Protein AF-A0A655WWR8-F1 (afdb_monomer_lite)

Sequence (89 aa):
MKTLPEYHWLILKVNYQPDKQRIEIDLEHSGKGFDCQALKDASNQKSYGRGILLATQLCESLEYSNQGRRVTAVYSFARKDTLHYSLPS

pLDDT: mean 76.88, std 18.72, range [42.12, 97.81]

Foldseek 3Di:
DDDDPPQWDKDWDWDDDVVQQKIKIKIFIPDPAAACVVVVVVPPDDPPDPVVVVQCVQFPDWDADPRRRMIMTMHHPDDPPPPDDPDDD

Radius of gyration: 17.19 Å; chains: 1; bounding box: 30×23×66 Å

Organism: Vibrio cholerae (NCBI:txid666)

Secondary structure (DSSP, 8-state):
-PPPPTT--EEEEEEEEGGGTEEEEEEEESS----SHHHHH-SSS----HHHHHHHHHSSEEEEEGGGTEEEEEEE-S-STTS------

Structure (mmCIF, N/CA/C/O backbone):
data_AF-A0A655WWR8-F1
#
_entry.id   AF-A0A655WWR8-F1
#
loop_
_atom_site.group_PDB
_atom_site.id
_atom_site.type_symbol
_atom_site.label_atom_id
_atom_site.label_alt_id
_atom_site.label_comp_id
_atom_site.label_asym_id
_atom_site.label_entity_id
_atom_site.label_seq_id
_atom_site.pdbx_PDB_ins_code
_atom_site.Cartn_x
_atom_site.Cartn_y
_atom_site.Cartn_z
_atom_site.occupancy
_atom_site.B_iso_or_equiv
_atom_site.auth_seq_id
_atom_site.auth_comp_id
_atom_site.auth_asym_id
_atom_site.auth_atom_id
_atom_site.pdbx_PDB_model_num
ATOM 1 N N . MET A 1 1 ? -4.529 12.284 -28.425 1.00 46.31 1 MET A N 1
ATOM 2 C CA . MET A 1 1 ? -4.323 11.434 -27.229 1.00 46.31 1 MET A CA 1
ATOM 3 C C . MET A 1 1 ? -3.381 10.310 -27.620 1.00 46.31 1 MET A C 1
ATOM 5 O O . MET A 1 1 ? -3.610 9.713 -28.661 1.00 46.31 1 MET A O 1
ATOM 9 N N . LYS A 1 2 ? -2.298 10.069 -26.871 1.00 59.44 2 LYS A N 1
ATOM 10 C CA . LYS A 1 2 ? -1.459 8.881 -27.094 1.00 59.44 2 LYS A CA 1
ATOM 11 C C . LYS A 1 2 ? -2.220 7.671 -26.565 1.00 59.44 2 LYS A C 1
ATOM 13 O O . LYS A 1 2 ? -2.551 7.642 -25.383 1.00 59.44 2 LYS A O 1
ATOM 18 N N . THR A 1 3 ? -2.523 6.722 -27.437 1.00 68.31 3 THR A N 1
ATOM 19 C CA . THR A 1 3 ? -3.119 5.442 -27.062 1.00 68.31 3 THR A CA 1
ATOM 20 C C . THR A 1 3 ? -2.087 4.654 -26.268 1.00 68.31 3 THR A C 1
ATOM 22 O O . THR A 1 3 ? -0.938 4.524 -26.697 1.00 68.31 3 THR A O 1
ATOM 25 N N . LEU A 1 4 ? -2.465 4.185 -25.082 1.00 64.62 4 LEU A N 1
ATOM 26 C CA . LEU A 1 4 ? -1.614 3.287 -24.316 1.00 64.62 4 LEU A CA 1
ATOM 27 C C . LEU A 1 4 ? -1.622 1.906 -24.993 1.00 64.62 4 LEU A C 1
ATOM 29 O O . LEU A 1 4 ? -2.682 1.469 -25.439 1.00 64.62 4 LEU A O 1
ATOM 33 N N . PRO A 1 5 ? -0.467 1.232 -25.091 1.00 73.25 5 PRO A N 1
ATOM 34 C CA . PRO A 1 5 ? -0.397 -0.159 -25.526 1.00 73.25 5 PRO A CA 1
ATOM 35 C C . PRO A 1 5 ? -1.347 -1.079 -24.741 1.00 73.25 5 PRO A C 1
ATOM 37 O O . PRO A 1 5 ? -1.488 -0.910 -23.530 1.00 73.25 5 PRO A O 1
ATOM 40 N N . GLU A 1 6 ? -1.928 -2.091 -25.396 1.00 76.62 6 GLU A N 1
ATOM 41 C CA . GLU A 1 6 ? -2.920 -3.014 -24.801 1.00 76.62 6 GLU A CA 1
ATOM 42 C C . GLU A 1 6 ? -2.421 -3.804 -23.577 1.00 76.62 6 GLU A C 1
ATOM 44 O O . GLU A 1 6 ? -3.223 -4.307 -22.798 1.00 76.62 6 GLU A O 1
ATOM 49 N N . TYR A 1 7 ? -1.106 -3.898 -23.360 1.00 83.81 7 TYR A N 1
ATOM 50 C CA . TYR A 1 7 ? -0.527 -4.578 -22.194 1.00 83.81 7 TYR A CA 1
ATOM 51 C C . TYR A 1 7 ? -0.444 -3.692 -20.937 1.00 83.81 7 TYR A C 1
ATOM 53 O O . TYR A 1 7 ? -0.057 -4.163 -19.858 1.00 83.81 7 TYR A O 1
ATOM 61 N N . HIS A 1 8 ? -0.768 -2.399 -21.051 1.00 90.44 8 HIS A N 1
ATOM 62 C CA . HIS A 1 8 ? -0.826 -1.518 -19.895 1.00 90.44 8 HIS A CA 1
ATOM 63 C C . HIS A 1 8 ? -2.149 -1.665 -19.153 1.00 90.44 8 HIS A C 1
ATOM 65 O O . HIS A 1 8 ? -3.221 -1.468 -19.714 1.00 90.44 8 HIS A O 1
ATOM 71 N N . TRP A 1 9 ? -2.057 -1.970 -17.863 1.00 92.94 9 TRP A N 1
ATOM 72 C CA . TRP A 1 9 ? -3.206 -2.173 -16.995 1.00 92.94 9 TRP A CA 1
ATOM 73 C C . TRP A 1 9 ? -3.045 -1.430 -15.676 1.00 92.94 9 TRP A C 1
ATOM 75 O O . TRP A 1 9 ? -1.935 -1.088 -15.255 1.00 92.94 9 TRP A O 1
ATOM 85 N N . LEU A 1 10 ? -4.188 -1.215 -15.031 1.00 94.06 10 LEU A N 1
ATOM 86 C CA . LEU A 1 10 ? -4.320 -0.697 -13.680 1.00 94.06 10 LEU A CA 1
ATOM 87 C C . LEU A 1 10 ? -5.398 -1.514 -12.966 1.00 94.06 10 LEU A C 1
ATOM 89 O O . LEU A 1 10 ? -6.490 -1.706 -13.498 1.00 94.06 10 LEU A O 1
ATOM 93 N N . ILE A 1 11 ? -5.079 -2.010 -11.777 1.00 95.62 11 ILE A N 1
ATOM 94 C CA . ILE A 1 11 ? -5.981 -2.776 -10.922 1.00 95.62 11 ILE A CA 1
ATOM 95 C C . ILE A 1 11 ? -6.178 -1.984 -9.637 1.00 95.62 11 ILE A C 1
ATOM 97 O O . ILE A 1 11 ? -5.214 -1.697 -8.934 1.00 95.62 11 ILE A O 1
ATOM 101 N N . LEU A 1 12 ? -7.434 -1.663 -9.330 1.00 96.69 12 LEU A N 1
ATOM 102 C CA . LEU A 1 12 ? -7.849 -1.064 -8.067 1.00 96.69 12 LEU A CA 1
ATOM 103 C C . LEU A 1 12 ? -8.673 -2.088 -7.290 1.00 96.69 12 LEU A C 1
ATOM 105 O O . LEU A 1 12 ? -9.712 -2.544 -7.769 1.00 96.69 12 LEU A O 1
ATOM 109 N N . LYS A 1 13 ? -8.229 -2.426 -6.085 1.00 97.81 13 LYS A N 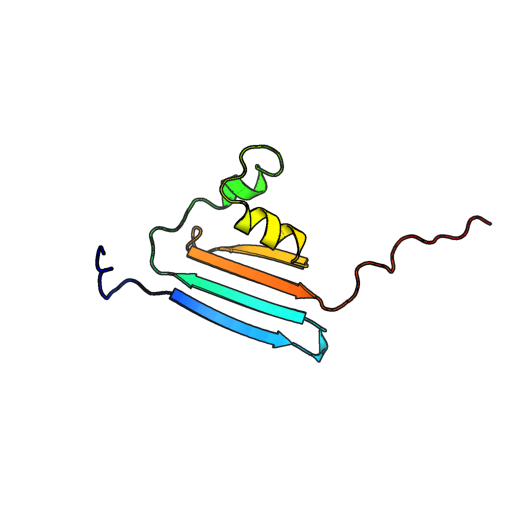1
ATOM 110 C CA . LYS A 1 13 ? -8.979 -3.248 -5.137 1.00 97.81 13 LYS A CA 1
ATOM 111 C C . LYS A 1 13 ? -9.333 -2.392 -3.934 1.00 97.81 13 LYS A C 1
ATOM 113 O O . LYS A 1 13 ? -8.483 -1.696 -3.385 1.00 97.81 13 LYS A O 1
ATOM 118 N N . VAL A 1 14 ? -10.592 -2.462 -3.527 1.00 96.88 14 VAL A N 1
ATOM 119 C CA . VAL A 1 14 ? -11.098 -1.784 -2.334 1.00 96.88 14 VAL A CA 1
ATOM 120 C C . VAL A 1 14 ? -11.656 -2.855 -1.415 1.00 96.88 14 VAL A C 1
ATOM 122 O O . VAL A 1 14 ? -12.560 -3.594 -1.799 1.00 96.88 14 VAL A O 1
ATOM 125 N N . ASN A 1 15 ? -11.097 -2.951 -0.216 1.00 97.12 15 ASN A N 1
ATOM 126 C CA . ASN A 1 15 ? -11.483 -3.930 0.784 1.00 97.12 15 ASN A CA 1
ATOM 127 C C . ASN A 1 15 ? -11.979 -3.211 2.042 1.00 97.12 15 ASN A C 1
ATOM 129 O O . ASN A 1 15 ? -11.192 -2.675 2.826 1.00 97.12 15 ASN A O 1
ATOM 133 N N . TYR A 1 16 ? -13.298 -3.192 2.220 1.00 95.88 16 TYR A N 1
ATOM 134 C CA . TYR A 1 16 ? -13.942 -2.656 3.413 1.00 95.88 16 TYR A CA 1
ATOM 135 C C . TYR A 1 16 ? -13.928 -3.700 4.533 1.00 95.88 16 TYR A C 1
ATOM 137 O O . TYR A 1 16 ? -14.413 -4.814 4.359 1.00 95.88 16 TYR A O 1
ATOM 145 N N . GLN A 1 17 ? -13.366 -3.333 5.683 1.00 95.00 17 GLN A N 1
ATOM 146 C CA . GLN A 1 17 ? -13.189 -4.209 6.841 1.00 95.00 17 GLN A CA 1
ATOM 147 C C . GLN A 1 17 ? -13.940 -3.596 8.040 1.00 95.00 17 GLN A C 1
ATOM 149 O O . GLN A 1 17 ? -13.317 -2.899 8.849 1.00 95.00 17 GLN A O 1
ATOM 154 N N . PRO A 1 18 ? -15.269 -3.812 8.159 1.00 92.94 18 PRO A N 1
ATOM 155 C CA . PRO A 1 18 ? -16.102 -3.168 9.181 1.00 92.94 18 PRO A CA 1
ATOM 156 C C . PRO A 1 18 ? -15.672 -3.527 10.605 1.00 92.94 18 PRO A C 1
ATOM 158 O O . PRO A 1 18 ? -15.579 -2.638 11.447 1.00 92.94 18 PRO A O 1
ATOM 161 N N . ASP A 1 19 ? -15.310 -4.790 10.846 1.00 94.06 19 ASP A N 1
ATOM 162 C CA . ASP A 1 19 ? -14.859 -5.278 12.160 1.00 94.06 19 ASP A CA 1
ATOM 163 C C . ASP A 1 19 ? -13.593 -4.569 12.654 1.00 94.06 19 ASP A C 1
ATOM 165 O O . ASP A 1 19 ? -13.346 -4.460 13.851 1.00 94.06 19 ASP A O 1
ATOM 169 N N . LYS A 1 20 ? -12.784 -4.068 11.716 1.00 92.25 20 LYS A N 1
ATOM 170 C CA . LYS A 1 20 ? -11.558 -3.311 11.990 1.00 92.25 20 LYS A CA 1
ATOM 171 C C . LYS A 1 20 ? -11.740 -1.808 11.796 1.00 92.25 20 LYS A C 1
ATOM 173 O O . LYS A 1 20 ? -10.752 -1.083 11.821 1.00 92.25 20 LYS A O 1
ATOM 178 N N . GLN A 1 21 ? -12.971 -1.358 11.544 1.00 93.69 21 GLN A N 1
ATOM 179 C CA . GLN A 1 21 ? -13.318 0.027 11.242 1.00 93.69 21 GLN A CA 1
ATOM 180 C C . GLN A 1 21 ? -12.367 0.673 10.223 1.00 93.69 21 GLN A C 1
ATOM 182 O O . GLN A 1 21 ? -11.879 1.780 10.443 1.00 93.69 21 GLN A O 1
ATOM 187 N N . ARG A 1 22 ? -12.090 -0.008 9.103 1.00 94.88 22 ARG A N 1
ATOM 188 C CA . ARG A 1 22 ? -11.150 0.508 8.098 1.00 94.88 22 ARG A CA 1
ATOM 189 C C . ARG A 1 22 ? -11.513 0.163 6.659 1.00 94.88 22 ARG A C 1
ATOM 191 O O . ARG A 1 22 ? -12.240 -0.797 6.398 1.00 94.88 22 ARG A O 1
ATOM 198 N N . ILE A 1 23 ? -10.942 0.917 5.726 1.00 95.56 23 ILE A N 1
ATOM 199 C CA . ILE A 1 23 ? -10.869 0.586 4.298 1.00 95.56 23 ILE A CA 1
ATOM 200 C C . ILE A 1 23 ? -9.408 0.406 3.920 1.00 95.56 23 ILE A C 1
ATOM 202 O O . ILE A 1 23 ? -8.562 1.230 4.255 1.00 95.56 23 ILE A O 1
ATOM 206 N N . GLU A 1 24 ? -9.131 -0.653 3.177 1.00 96.06 24 GLU A N 1
ATOM 207 C CA . GLU A 1 24 ? -7.844 -0.887 2.540 1.00 96.06 24 GLU A CA 1
ATOM 208 C C . GLU A 1 24 ? -8.003 -0.719 1.028 1.00 96.06 24 GLU A C 1
ATOM 210 O O . GLU A 1 24 ? -8.869 -1.341 0.408 1.00 96.06 24 GLU A O 1
ATOM 215 N N . ILE A 1 25 ? -7.196 0.160 0.445 1.00 96.25 25 ILE A N 1
ATOM 216 C CA . ILE A 1 25 ? -7.164 0.445 -0.987 1.00 96.25 25 ILE A CA 1
ATOM 217 C C . ILE A 1 25 ? -5.827 -0.040 -1.525 1.00 96.25 25 ILE A C 1
ATOM 219 O O . ILE A 1 25 ? -4.778 0.424 -1.091 1.00 96.25 25 ILE A O 1
ATOM 223 N N . ASP A 1 26 ? -5.869 -0.949 -2.487 1.00 96.50 26 ASP A N 1
ATOM 224 C CA . ASP A 1 26 ? -4.697 -1.528 -3.128 1.00 96.50 26 ASP A CA 1
ATOM 225 C C . ASP A 1 26 ? -4.734 -1.198 -4.620 1.00 96.50 26 ASP A C 1
ATOM 227 O O . ASP A 1 26 ? -5.662 -1.582 -5.336 1.00 96.50 26 ASP A O 1
ATOM 231 N N . LEU A 1 27 ? -3.745 -0.437 -5.077 1.00 95.44 27 LEU A N 1
ATOM 232 C CA . LEU A 1 27 ? -3.624 0.015 -6.455 1.00 95.44 27 LEU A CA 1
ATOM 233 C C . LEU A 1 27 ? -2.338 -0.543 -7.054 1.00 95.44 27 LEU A C 1
ATOM 235 O O . LEU A 1 27 ? -1.256 -0.290 -6.530 1.00 95.44 27 LEU A O 1
ATOM 239 N N . GLU A 1 28 ? -2.449 -1.254 -8.171 1.00 96.19 28 GLU A N 1
ATOM 240 C CA . GLU A 1 28 ? -1.313 -1.827 -8.892 1.00 96.19 28 GLU A CA 1
ATOM 241 C C . GLU A 1 28 ? -1.388 -1.509 -10.392 1.00 96.19 28 GLU A C 1
ATOM 243 O O . GLU A 1 28 ? -2.479 -1.395 -10.951 1.00 96.19 28 GLU A O 1
ATOM 248 N N . HIS A 1 29 ? -0.246 -1.362 -11.067 1.00 94.31 29 HIS A N 1
ATOM 249 C CA . HIS A 1 29 ? -0.195 -1.091 -12.506 1.00 94.31 29 HIS A CA 1
ATOM 250 C C . HIS A 1 29 ? 1.006 -1.745 -13.210 1.00 94.31 29 HIS A C 1
ATOM 252 O O . HIS A 1 29 ? 2.071 -1.909 -12.620 1.00 94.31 29 HIS A O 1
ATOM 258 N N . SER A 1 30 ? 0.924 -1.998 -14.521 1.00 94.06 30 SER A N 1
ATOM 259 C CA . SER A 1 30 ? 2.057 -2.539 -15.311 1.00 94.06 30 SER A CA 1
ATOM 260 C C . SER A 1 30 ? 3.000 -1.496 -15.916 1.00 94.06 30 SER A C 1
ATOM 262 O O . SER A 1 30 ? 3.876 -1.824 -16.714 1.00 94.06 30 SER A O 1
ATOM 264 N N . GLY A 1 31 ? 2.823 -0.218 -15.573 1.00 89.94 31 GLY A N 1
ATOM 265 C CA . GLY A 1 31 ? 3.751 0.846 -15.958 1.00 89.94 31 GLY A CA 1
ATOM 266 C C . GLY A 1 31 ? 5.166 0.671 -15.384 1.00 89.94 31 GLY A C 1
ATOM 267 O O . GLY A 1 31 ? 5.459 -0.263 -14.643 1.00 89.94 31 GLY A O 1
ATOM 268 N N . LYS A 1 32 ? 6.050 1.627 -15.690 1.00 89.31 32 LYS A N 1
ATOM 269 C CA . LYS A 1 32 ? 7.476 1.590 -15.312 1.00 89.31 32 LYS A CA 1
ATOM 270 C C . LYS A 1 32 ? 7.725 1.471 -13.798 1.00 89.31 32 LYS A C 1
ATOM 272 O O . LYS A 1 32 ? 8.749 0.922 -13.406 1.00 89.31 32 LYS A O 1
ATOM 277 N N . GLY A 1 33 ? 6.796 1.950 -12.970 1.00 87.50 33 GLY A N 1
ATOM 278 C CA . GLY A 1 33 ? 7.018 2.097 -11.531 1.00 87.50 33 GLY A CA 1
ATOM 279 C C . GLY A 1 33 ? 8.013 3.216 -11.226 1.00 87.50 33 GLY A C 1
ATOM 280 O O . GLY A 1 33 ? 8.388 3.989 -12.115 1.00 87.50 33 GLY A O 1
ATOM 281 N N . PHE A 1 34 ? 8.426 3.311 -9.968 1.00 83.25 34 PHE A N 1
ATOM 282 C CA . PHE A 1 34 ? 9.397 4.294 -9.497 1.00 83.25 34 PHE A CA 1
ATOM 283 C C . PHE A 1 34 ? 10.145 3.774 -8.259 1.00 83.25 34 PHE A C 1
ATOM 285 O O . PHE A 1 34 ? 9.727 2.804 -7.628 1.00 83.25 34 PHE A O 1
ATOM 292 N N . ASP A 1 35 ? 11.272 4.400 -7.920 1.00 79.94 35 ASP A N 1
ATOM 293 C CA . ASP A 1 35 ? 12.045 4.013 -6.740 1.00 79.94 35 ASP A CA 1
ATOM 294 C C . ASP A 1 35 ? 11.391 4.538 -5.453 1.00 79.94 35 ASP A C 1
ATOM 296 O O . ASP A 1 35 ? 11.416 5.732 -5.152 1.00 79.94 35 ASP A O 1
ATOM 300 N N . CYS A 1 36 ? 10.791 3.623 -4.698 1.00 69.06 36 CYS A N 1
ATOM 301 C CA . CYS A 1 36 ? 10.103 3.923 -3.447 1.00 69.06 36 CYS A CA 1
ATOM 302 C C . CYS A 1 36 ? 11.032 4.000 -2.241 1.00 69.06 36 CYS A C 1
ATOM 304 O O . CYS A 1 36 ? 10.601 4.492 -1.199 1.00 69.06 36 CYS A O 1
ATOM 306 N N . GLN A 1 37 ? 12.271 3.499 -2.330 1.00 66.56 37 GLN A N 1
ATOM 307 C CA . GLN A 1 37 ? 13.196 3.592 -1.198 1.00 66.56 37 GLN A CA 1
ATOM 308 C C . GLN A 1 37 ? 13.569 5.051 -0.936 1.00 66.56 37 GLN A C 1
ATOM 310 O O . GLN A 1 37 ? 13.558 5.483 0.214 1.00 66.56 37 GLN A O 1
ATOM 315 N N . ALA A 1 38 ? 13.703 5.844 -2.001 1.00 59.59 38 ALA A N 1
ATOM 316 C CA . ALA A 1 38 ? 13.902 7.287 -1.919 1.00 59.59 38 ALA A CA 1
ATOM 317 C C . ALA A 1 38 ? 12.772 8.045 -1.183 1.00 59.59 38 ALA A C 1
ATOM 319 O O . ALA A 1 38 ? 13.005 9.147 -0.693 1.00 59.59 38 ALA A O 1
ATOM 320 N N . LEU A 1 39 ? 11.556 7.483 -1.065 1.00 60.62 39 LEU A N 1
ATOM 321 C CA . LEU A 1 39 ? 10.448 8.118 -0.333 1.00 60.62 39 LEU A CA 1
ATOM 322 C C . LEU A 1 39 ? 10.559 7.973 1.190 1.00 60.62 39 LEU A C 1
ATOM 324 O O . LEU A 1 39 ? 10.032 8.824 1.904 1.00 60.62 39 LEU A O 1
ATOM 328 N N . LYS A 1 40 ? 11.224 6.924 1.696 1.00 56.16 40 LYS A N 1
ATOM 329 C CA . LYS A 1 40 ? 11.416 6.734 3.146 1.00 56.16 40 LYS A CA 1
ATOM 330 C C . LYS A 1 40 ? 12.374 7.777 3.726 1.00 56.16 40 LYS A C 1
ATOM 332 O O . LYS A 1 40 ? 12.156 8.250 4.837 1.00 56.16 40 LYS A O 1
ATOM 337 N N . ASP A 1 41 ? 13.359 8.184 2.931 1.00 50.41 41 ASP A N 1
ATOM 338 C CA . ASP A 1 41 ? 14.366 9.179 3.312 1.00 50.41 41 ASP A CA 1
ATOM 339 C C . ASP A 1 41 ? 13.906 10.622 3.029 1.00 50.41 41 ASP A C 1
ATOM 341 O O . ASP A 1 41 ? 14.389 11.579 3.635 1.00 50.41 41 ASP A O 1
ATOM 345 N N . ALA A 1 42 ? 12.925 10.800 2.138 1.00 47.69 42 ALA A N 1
ATOM 346 C CA . ALA A 1 42 ? 12.397 12.098 1.720 1.00 47.69 42 ALA A CA 1
ATOM 347 C C . ALA A 1 42 ? 11.268 12.640 2.617 1.00 47.69 42 ALA A C 1
ATOM 349 O O . ALA A 1 42 ? 10.439 13.424 2.150 1.00 47.69 42 ALA A O 1
ATOM 350 N N . SER A 1 43 ? 11.264 12.320 3.917 1.00 46.72 43 SER A N 1
ATOM 351 C CA . SER A 1 43 ? 10.386 12.997 4.888 1.00 46.72 43 SER A CA 1
ATOM 352 C C . SER A 1 43 ? 10.613 14.516 4.944 1.00 46.72 43 SER A C 1
ATOM 354 O O . SER A 1 43 ? 9.799 15.224 5.531 1.00 46.72 43 SER A O 1
ATOM 356 N N . ASN A 1 44 ? 11.669 15.035 4.296 1.00 46.50 44 ASN A N 1
ATOM 357 C CA . ASN A 1 44 ? 12.003 16.453 4.338 1.00 46.50 44 ASN A CA 1
ATOM 358 C C . ASN A 1 44 ? 12.292 17.168 3.012 1.00 46.50 44 ASN A C 1
ATOM 360 O O . ASN A 1 44 ? 12.337 18.396 3.031 1.00 46.50 44 ASN A O 1
ATOM 364 N N . GLN A 1 45 ? 12.495 16.511 1.863 1.00 45.06 45 GLN A N 1
ATOM 365 C CA . GLN A 1 45 ? 12.871 17.261 0.652 1.00 45.06 45 GLN A CA 1
ATOM 366 C C . GLN A 1 45 ? 12.295 16.684 -0.644 1.00 45.06 45 GLN A C 1
ATOM 368 O O . GLN A 1 45 ? 12.606 15.572 -1.050 1.00 45.06 45 GLN A O 1
ATOM 373 N N . LYS A 1 46 ? 11.539 17.555 -1.328 1.00 42.12 46 LYS A N 1
ATOM 374 C CA . LYS A 1 46 ? 10.921 17.430 -2.661 1.00 42.12 46 LYS A CA 1
ATOM 375 C C . LYS A 1 46 ? 9.588 16.682 -2.695 1.00 42.12 46 LYS A C 1
ATOM 377 O O . LYS A 1 46 ? 9.481 15.514 -3.042 1.00 42.12 46 LYS A O 1
ATOM 382 N N . SER A 1 47 ? 8.546 17.470 -2.428 1.00 44.38 47 SER A N 1
ATOM 383 C CA . SER A 1 47 ? 7.162 17.243 -2.850 1.00 44.38 47 SER A CA 1
ATOM 384 C C . SER A 1 47 ? 7.094 16.990 -4.363 1.00 44.38 47 SER A C 1
ATOM 386 O O . SER A 1 47 ? 6.955 17.912 -5.167 1.00 44.38 47 SER A O 1
ATOM 388 N N . TYR A 1 48 ? 7.199 15.727 -4.766 1.00 44.44 48 TYR A N 1
ATOM 389 C CA . TYR A 1 48 ? 6.693 15.279 -6.054 1.00 44.44 48 TYR A CA 1
ATOM 390 C C . TYR A 1 48 ? 5.207 14.956 -5.868 1.00 44.44 48 TYR A C 1
ATOM 392 O O . TYR A 1 48 ? 4.835 13.861 -5.465 1.00 44.44 48 TYR A O 1
ATOM 400 N N . GLY A 1 49 ? 4.350 15.944 -6.137 1.00 53.66 49 GLY A N 1
ATOM 401 C CA . GLY A 1 49 ? 2.900 15.764 -6.199 1.00 53.66 49 GLY A CA 1
ATOM 402 C C . GLY A 1 49 ? 2.181 15.921 -4.857 1.00 53.66 49 GLY A C 1
ATOM 403 O O . GLY A 1 49 ? 2.362 15.154 -3.917 1.00 53.66 49 GLY A O 1
ATOM 404 N N . ARG A 1 50 ? 1.259 16.890 -4.797 1.00 64.56 50 ARG A N 1
ATOM 405 C CA . ARG A 1 50 ? 0.369 17.108 -3.640 1.00 64.56 50 ARG A CA 1
ATOM 406 C C . ARG A 1 50 ? -0.457 15.861 -3.291 1.00 64.56 50 ARG A C 1
ATOM 408 O O . ARG A 1 50 ? -0.812 15.682 -2.137 1.00 64.56 50 ARG A O 1
ATOM 415 N N . GLY A 1 51 ? -0.733 14.998 -4.272 1.00 68.81 51 GLY A N 1
ATOM 416 C CA . GLY A 1 51 ? -1.554 13.798 -4.095 1.00 68.81 51 GLY A CA 1
ATOM 417 C C . GLY A 1 51 ? -0.961 12.769 -3.131 1.00 68.81 51 GLY A C 1
ATOM 418 O O . GLY A 1 51 ? -1.691 12.259 -2.290 1.00 68.81 51 GLY A O 1
ATOM 419 N N . ILE A 1 52 ? 0.349 12.503 -3.199 1.00 74.06 52 ILE A N 1
ATOM 420 C CA . ILE A 1 52 ? 0.990 11.520 -2.308 1.00 74.06 52 ILE A CA 1
ATOM 421 C C . ILE A 1 52 ? 1.040 12.060 -0.879 1.00 74.06 52 ILE A C 1
ATOM 423 O O . ILE A 1 52 ? 0.667 11.352 0.045 1.00 74.06 52 ILE A O 1
ATOM 427 N N . LEU A 1 53 ? 1.417 13.332 -0.701 1.00 70.62 53 LEU A N 1
ATOM 428 C CA . LEU A 1 53 ? 1.421 13.979 0.614 1.00 70.62 53 LEU A CA 1
ATOM 429 C C . LEU A 1 53 ? 0.032 13.943 1.269 1.00 70.62 53 LEU A C 1
ATOM 431 O O . LEU A 1 53 ? -0.085 13.600 2.442 1.00 70.62 53 LEU A O 1
ATOM 435 N N . LEU A 1 54 ? -1.015 14.267 0.503 1.00 74.06 54 LEU A N 1
ATOM 436 C CA . LEU A 1 54 ? -2.398 14.200 0.975 1.00 74.06 54 LEU A CA 1
ATOM 437 C C . LEU A 1 54 ? -2.794 12.774 1.359 1.00 74.06 54 LEU A C 1
ATOM 439 O O . LEU A 1 54 ? -3.381 12.580 2.420 1.00 74.06 54 LEU A O 1
ATOM 443 N N . ALA A 1 55 ? -2.453 11.783 0.528 1.00 76.25 55 ALA A N 1
ATOM 444 C CA . ALA A 1 55 ? -2.713 10.384 0.840 1.00 76.25 55 ALA A CA 1
ATOM 445 C C . ALA A 1 55 ? -2.051 10.000 2.169 1.00 76.25 55 ALA A C 1
ATOM 447 O O . ALA A 1 55 ? -2.762 9.557 3.063 1.00 76.25 55 ALA A O 1
ATOM 448 N N . THR A 1 56 ? -0.756 10.291 2.339 1.00 76.38 56 THR A N 1
ATOM 449 C CA . THR A 1 56 ? 0.009 10.014 3.567 1.00 76.38 56 THR A CA 1
ATOM 450 C C . THR A 1 56 ? -0.580 10.684 4.811 1.00 76.38 56 THR A C 1
ATOM 452 O O . THR A 1 56 ? -0.534 10.105 5.891 1.00 76.38 56 THR A O 1
ATOM 455 N N . GLN A 1 57 ? -1.124 11.900 4.694 1.00 76.81 57 GLN A N 1
ATOM 456 C CA . GLN A 1 57 ? -1.720 12.605 5.836 1.00 76.81 57 GLN A CA 1
ATOM 457 C C . GLN A 1 57 ? -3.089 12.052 6.248 1.00 76.81 57 GLN A C 1
ATOM 459 O O . GLN A 1 57 ? -3.435 12.104 7.428 1.00 76.81 57 GLN A O 1
ATOM 464 N N . LEU A 1 58 ? -3.875 11.556 5.289 1.00 78.81 58 LEU A N 1
ATOM 465 C CA . LEU A 1 58 ? -5.241 11.083 5.524 1.00 78.81 58 LEU A CA 1
ATOM 466 C C . LEU A 1 58 ? -5.303 9.601 5.912 1.00 78.81 58 LEU A C 1
ATOM 468 O O . LEU A 1 58 ? -6.235 9.192 6.602 1.00 78.81 58 LEU A O 1
ATOM 472 N N . CYS A 1 59 ? -4.352 8.793 5.449 1.00 84.44 59 CYS A N 1
ATOM 473 C CA . CYS A 1 59 ? -4.312 7.367 5.741 1.00 84.44 59 CYS A CA 1
ATOM 474 C C . CYS A 1 59 ? -3.610 7.075 7.078 1.00 84.44 59 CYS A C 1
ATOM 476 O O . CYS A 1 59 ? -2.736 7.811 7.534 1.00 84.44 59 CYS A O 1
ATOM 478 N N . GLU A 1 60 ? -3.963 5.951 7.690 1.00 87.81 60 GLU A N 1
ATOM 479 C CA . GLU A 1 60 ? -3.203 5.342 8.780 1.00 87.81 60 GLU A CA 1
ATOM 480 C C . GLU A 1 60 ? -1.841 4.837 8.285 1.00 87.81 60 GLU A C 1
ATOM 482 O O . GLU A 1 60 ? -0.828 5.048 8.949 1.00 87.81 60 GLU A O 1
ATOM 487 N N . SER A 1 61 ? -1.808 4.229 7.096 1.00 89.31 61 SER A N 1
ATOM 488 C CA . SER A 1 61 ? -0.577 3.799 6.438 1.00 89.31 61 SER A CA 1
ATOM 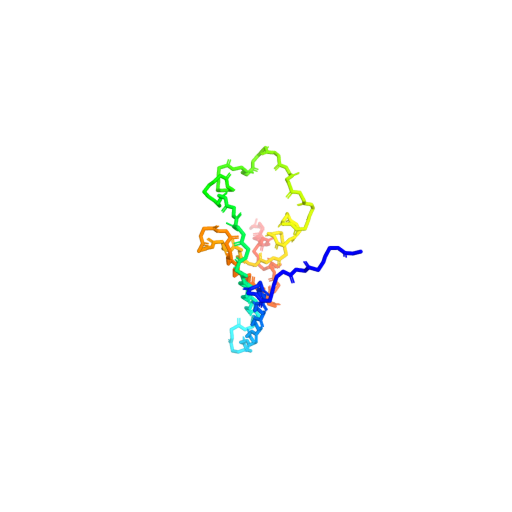489 C C . SER A 1 61 ? -0.659 3.940 4.919 1.00 89.31 61 SER A C 1
ATOM 491 O O . SER A 1 61 ? -1.728 3.801 4.318 1.00 89.31 61 SER A O 1
ATOM 493 N N . LEU A 1 62 ? 0.498 4.212 4.309 1.00 88.88 62 LEU A N 1
ATOM 494 C CA . LEU A 1 62 ? 0.705 4.240 2.865 1.00 88.88 62 LEU A CA 1
ATOM 495 C C . LEU A 1 62 ? 1.994 3.489 2.544 1.00 88.88 62 LEU A C 1
ATOM 497 O O . LEU A 1 62 ? 3.092 3.964 2.840 1.00 88.88 62 LEU A O 1
ATOM 501 N N . GLU A 1 63 ? 1.866 2.319 1.935 1.00 90.31 63 GLU A N 1
ATOM 502 C CA . GLU A 1 63 ? 2.998 1.452 1.634 1.00 90.31 63 GLU A CA 1
ATOM 503 C C . GLU A 1 63 ? 3.141 1.256 0.136 1.00 90.31 63 GLU A C 1
ATOM 505 O O . GLU A 1 63 ? 2.208 0.836 -0.546 1.00 90.31 63 GLU A O 1
ATOM 510 N N . TYR A 1 64 ? 4.338 1.522 -0.377 1.00 90.31 64 TYR A N 1
ATOM 511 C CA . TYR A 1 64 ? 4.674 1.222 -1.758 1.00 90.31 64 TYR A CA 1
ATOM 512 C C . TYR A 1 64 ? 5.452 -0.086 -1.856 1.00 90.31 64 TYR A C 1
ATOM 514 O O . TYR A 1 64 ? 6.382 -0.339 -1.089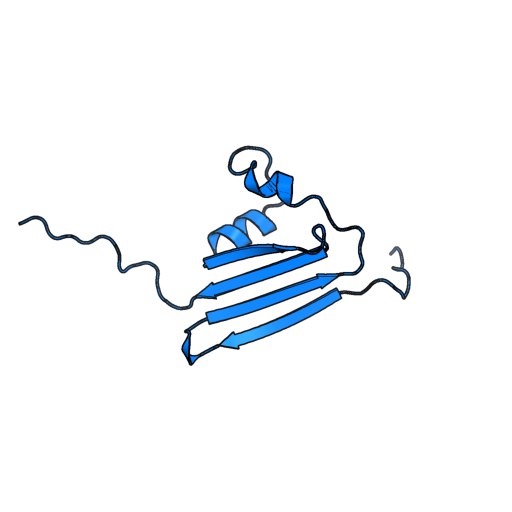 1.00 90.31 64 TYR A O 1
ATOM 522 N N . SER A 1 65 ? 5.115 -0.892 -2.856 1.00 90.94 65 SER A N 1
ATOM 523 C CA . SER A 1 65 ? 5.761 -2.171 -3.145 1.00 90.94 65 SER A CA 1
ATOM 524 C C . SER A 1 65 ? 5.875 -2.397 -4.659 1.00 90.94 65 SER A C 1
ATOM 526 O O . SER A 1 65 ? 5.599 -1.501 -5.462 1.00 90.94 65 SER A O 1
ATOM 528 N N . ASN A 1 66 ? 6.372 -3.572 -5.064 1.00 92.44 66 ASN A N 1
ATOM 529 C CA . ASN A 1 66 ? 6.563 -3.951 -6.469 1.00 92.44 66 ASN A CA 1
ATOM 530 C C . ASN A 1 66 ? 7.306 -2.873 -7.297 1.00 92.44 66 ASN A C 1
ATOM 532 O O . ASN A 1 66 ? 6.857 -2.486 -8.372 1.00 92.44 66 ASN A O 1
ATOM 536 N N . GLN A 1 67 ? 8.425 -2.347 -6.778 1.00 91.00 67 GLN A N 1
ATOM 537 C CA . GLN A 1 67 ? 9.234 -1.315 -7.459 1.00 91.00 67 GLN A CA 1
ATOM 538 C C . GLN A 1 67 ? 8.406 -0.073 -7.864 1.00 91.00 67 GLN A C 1
ATOM 540 O O . GLN A 1 67 ? 8.495 0.420 -8.989 1.00 91.00 67 GLN A O 1
ATOM 545 N N . GLY A 1 68 ? 7.519 0.378 -6.970 1.00 88.94 68 GLY A N 1
ATOM 546 C CA . GLY A 1 68 ? 6.659 1.550 -7.180 1.00 88.94 68 GLY A CA 1
ATOM 547 C C . GLY A 1 68 ? 5.530 1.344 -8.169 1.00 88.94 68 GLY A C 1
ATOM 548 O O . GLY A 1 68 ? 4.942 2.313 -8.636 1.00 88.94 68 GLY A O 1
ATOM 549 N N . ARG A 1 69 ? 5.223 0.087 -8.491 1.00 93.56 69 ARG A N 1
ATOM 550 C CA . ARG A 1 69 ? 4.052 -0.282 -9.288 1.00 93.56 69 ARG A CA 1
ATOM 551 C C . ARG A 1 69 ? 2.824 -0.588 -8.453 1.00 93.56 69 ARG A C 1
ATOM 553 O O . ARG A 1 69 ? 1.752 -0.748 -9.025 1.00 93.56 69 ARG A O 1
ATOM 560 N N . ARG A 1 70 ? 2.978 -0.696 -7.133 1.00 94.56 70 ARG A N 1
ATOM 561 C CA . ARG A 1 70 ? 1.892 -1.000 -6.211 1.00 94.56 70 ARG A CA 1
ATOM 562 C C . ARG A 1 70 ? 1.910 -0.067 -5.013 1.00 94.56 70 ARG A C 1
ATOM 564 O O . ARG A 1 70 ? 2.980 0.205 -4.468 1.00 94.56 70 ARG A O 1
ATOM 571 N N . VAL A 1 71 ? 0.732 0.378 -4.596 1.00 93.19 71 VAL A N 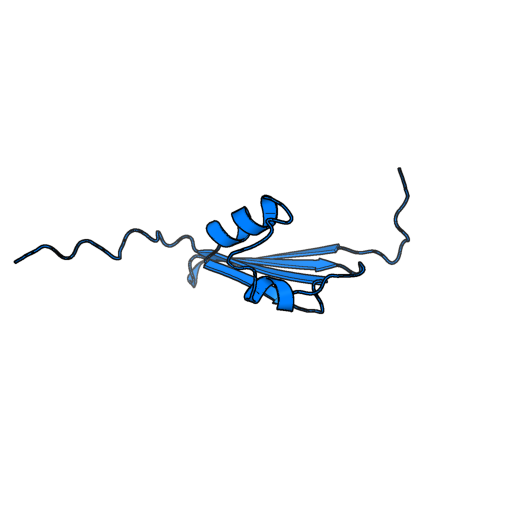1
ATOM 572 C CA . VAL A 1 71 ? 0.521 1.125 -3.358 1.00 93.19 71 VAL A CA 1
ATOM 573 C C . VAL A 1 71 ? -0.670 0.557 -2.596 1.00 93.19 71 VAL A C 1
ATOM 575 O O . VAL A 1 71 ? -1.723 0.306 -3.179 1.00 93.19 71 VAL A O 1
ATOM 578 N N . THR A 1 72 ? -0.493 0.369 -1.294 1.00 94.94 72 THR A N 1
ATOM 579 C CA . THR A 1 72 ? -1.547 -0.030 -0.363 1.00 94.94 72 THR A CA 1
ATOM 580 C C . THR A 1 72 ? -1.760 1.103 0.635 1.00 94.94 72 THR A C 1
ATOM 582 O O . THR A 1 72 ? -0.829 1.505 1.333 1.00 94.94 72 THR A O 1
ATOM 585 N N . ALA A 1 73 ? -2.976 1.642 0.679 1.00 93.69 73 ALA A N 1
ATOM 586 C CA . ALA A 1 73 ? -3.394 2.687 1.605 1.00 93.69 73 ALA A CA 1
ATOM 587 C C . ALA A 1 73 ? -4.440 2.134 2.577 1.00 93.69 73 ALA A C 1
ATOM 589 O O . ALA A 1 73 ? -5.439 1.554 2.149 1.00 93.69 73 ALA A O 1
ATOM 590 N N . VAL A 1 74 ? -4.241 2.346 3.876 1.00 94.25 74 VAL A N 1
ATOM 591 C CA . VAL A 1 74 ? -5.203 1.956 4.916 1.00 94.25 74 VAL A CA 1
ATOM 592 C C . VAL A 1 74 ? -5.809 3.207 5.534 1.00 94.25 74 VAL A C 1
ATOM 594 O O . VAL A 1 74 ? -5.092 4.060 6.045 1.00 94.25 74 VAL A O 1
ATOM 597 N N . TYR A 1 75 ? -7.133 3.313 5.515 1.00 91.62 75 TYR A N 1
ATOM 598 C CA . TYR A 1 75 ? -7.887 4.398 6.137 1.00 91.62 75 TYR A CA 1
ATOM 599 C C . TYR A 1 75 ? -8.693 3.852 7.305 1.00 91.62 75 TYR A C 1
ATOM 601 O O . TYR A 1 75 ? -9.560 3.003 7.103 1.00 91.62 75 TYR A O 1
ATOM 609 N N . SER A 1 76 ? -8.433 4.356 8.508 1.00 90.25 76 SER A N 1
ATOM 610 C CA . SER A 1 76 ? -9.237 4.055 9.690 1.00 90.25 76 SER A CA 1
ATOM 611 C C . SER A 1 76 ? -10.387 5.049 9.826 1.00 90.25 76 SER A C 1
ATOM 613 O O . SER A 1 76 ? -10.219 6.245 9.586 1.00 90.25 76 SER A O 1
ATOM 615 N N . PHE A 1 77 ? -11.556 4.562 10.234 1.00 86.62 77 PHE A N 1
ATOM 616 C CA . PHE A 1 77 ? -12.679 5.404 10.649 1.00 86.62 77 PHE A CA 1
ATOM 617 C C . PHE A 1 77 ? -12.585 5.808 12.119 1.00 86.62 77 PHE A C 1
ATOM 619 O O . PHE A 1 77 ? -13.332 6.684 12.560 1.00 86.62 77 PHE A O 1
ATOM 626 N N . ALA A 1 78 ? -11.695 5.171 12.886 1.00 77.62 78 ALA A N 1
ATOM 627 C CA . ALA A 1 78 ? -11.471 5.543 14.268 1.00 77.62 78 ALA A CA 1
ATOM 628 C C . ALA A 1 78 ? -10.858 6.948 14.314 1.00 77.62 78 ALA A C 1
ATOM 630 O O . ALA A 1 78 ? -9.849 7.254 13.676 1.00 77.62 78 ALA A O 1
ATOM 631 N N . ARG A 1 79 ? -11.500 7.831 15.073 1.00 64.44 79 ARG A N 1
ATOM 632 C CA . ARG A 1 79 ? -11.083 9.221 15.234 1.00 64.44 79 ARG A CA 1
ATOM 633 C C . ARG A 1 79 ? -9.744 9.257 15.987 1.00 64.44 79 ARG A C 1
ATOM 635 O O . ARG A 1 79 ? -9.655 8.711 17.083 1.00 64.44 79 ARG A O 1
ATOM 642 N N . LYS A 1 80 ? -8.721 9.941 15.455 1.00 58.34 80 LYS A N 1
ATOM 643 C CA . LYS A 1 80 ? -7.427 10.146 16.153 1.00 58.34 80 LYS A CA 1
ATOM 644 C C . LYS A 1 80 ? -7.533 11.008 17.432 1.00 58.34 80 LYS A C 1
ATOM 646 O O . LYS A 1 80 ? -6.552 11.140 18.154 1.00 58.34 80 LYS A O 1
ATOM 651 N N . ASP A 1 81 ? -8.715 11.528 17.764 1.00 54.22 81 ASP A N 1
ATOM 652 C CA . ASP A 1 81 ? -8.948 12.499 18.847 1.00 54.22 81 ASP A CA 1
ATOM 653 C C . ASP A 1 81 ? -9.062 11.892 20.268 1.00 54.22 81 ASP A C 1
ATOM 655 O O . ASP A 1 81 ? -9.744 12.460 21.115 1.00 54.22 81 ASP A O 1
ATOM 659 N N . THR A 1 82 ? -8.425 10.752 20.575 1.00 46.72 82 THR A N 1
ATOM 660 C CA . THR A 1 82 ? -8.489 10.157 21.942 1.00 46.72 82 THR A CA 1
ATOM 661 C C . THR A 1 82 ? -7.128 9.986 22.625 1.00 46.72 82 THR A C 1
ATOM 663 O O . THR A 1 82 ? -7.001 9.246 23.594 1.00 46.72 82 THR A O 1
ATOM 666 N N . LEU A 1 83 ? -6.086 10.687 22.178 1.00 47.78 83 LEU A N 1
ATOM 667 C CA . LEU A 1 83 ? -4.807 10.735 22.893 1.00 47.78 83 LEU A CA 1
ATOM 668 C C . LEU A 1 83 ? -4.361 12.192 23.015 1.00 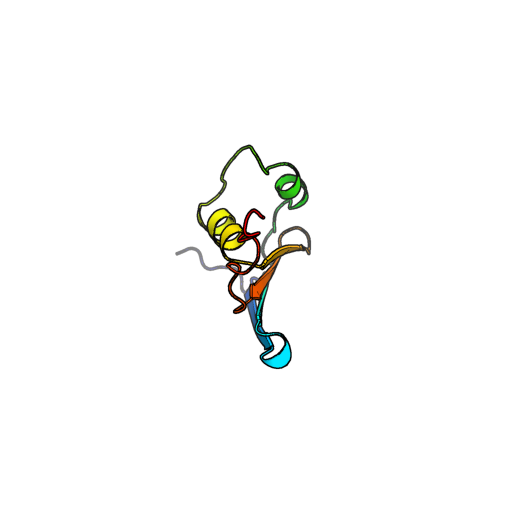47.78 83 LEU A C 1
ATOM 670 O O . LEU A 1 83 ? -3.694 12.689 22.122 1.00 47.78 83 LEU A O 1
ATOM 674 N N . HIS A 1 84 ? -4.821 12.868 24.074 1.00 46.00 84 HIS A N 1
ATOM 675 C CA . HIS A 1 84 ? -4.205 14.005 24.794 1.00 46.00 84 HIS A CA 1
ATOM 676 C C . HIS A 1 84 ? -5.278 14.877 25.475 1.00 46.00 84 HIS A C 1
ATOM 678 O O . HIS A 1 84 ? -5.461 16.044 25.155 1.00 46.00 84 HIS A O 1
ATOM 684 N N . TYR A 1 85 ? -5.958 14.317 26.475 1.00 43.31 85 TYR A N 1
ATOM 685 C CA . TYR A 1 85 ? -6.398 15.093 27.638 1.00 43.31 85 TYR A CA 1
ATOM 686 C C . TYR A 1 85 ? -6.038 14.292 28.887 1.00 43.31 85 TYR A C 1
ATOM 688 O O . TYR A 1 85 ? -6.877 13.669 29.530 1.00 43.31 85 TYR A O 1
ATOM 696 N N . SER A 1 86 ? -4.747 14.265 29.214 1.00 45.56 86 SER A N 1
ATOM 697 C CA . SER A 1 86 ? -4.340 14.085 30.603 1.00 45.56 86 SER A CA 1
ATOM 698 C C . SER A 1 86 ? -4.777 15.345 31.352 1.00 45.56 86 SER A C 1
ATOM 700 O O . SER A 1 86 ? -4.242 16.429 31.120 1.00 45.56 86 SER A O 1
ATOM 702 N N . LEU A 1 87 ? -5.796 15.210 32.201 1.00 45.72 87 LEU A N 1
ATOM 703 C CA . LEU A 1 87 ? -6.158 16.225 33.188 1.00 45.72 87 LEU A CA 1
ATOM 704 C C . LEU A 1 87 ? -4.959 16.418 34.133 1.00 45.72 87 LEU A C 1
ATOM 706 O O . LEU A 1 87 ? -4.459 15.417 34.653 1.00 45.72 87 LEU A O 1
ATOM 710 N N . PRO A 1 88 ? -4.464 17.647 34.350 1.00 48.59 88 PRO A N 1
ATOM 711 C CA . PRO A 1 88 ? -3.525 17.888 35.432 1.00 48.59 88 PRO A CA 1
ATOM 712 C C . PRO A 1 88 ? -4.245 17.686 36.773 1.00 48.59 88 PRO A C 1
ATOM 714 O O . PRO A 1 88 ? -5.365 18.169 36.953 1.00 48.59 88 PRO A O 1
ATOM 717 N N . SER A 1 89 ? -3.596 16.921 37.656 1.00 56.78 89 SER A N 1
ATOM 718 C CA . SER A 1 89 ? -3.962 16.722 39.067 1.00 56.78 89 SER A CA 1
ATOM 719 C C . SER A 1 89 ? -4.054 18.033 39.839 1.00 56.78 89 SER A C 1
ATOM 721 O O . SER A 1 89 ? -3.230 18.932 39.548 1.00 56.78 89 SER A O 1
#

=== Feature glossary ===
The record interleaves many kinds of information about one protein. Here is each kind framed as the question it answers.

Q: Are the domains correctly placed relative to each other?
A: Predicted aligned error is AlphaFold's pairwise confidence. Unlike pLDDT (per-residue), PAE is per-residue-pair and captures whether two parts of the structure are correctly placed relative to each other. Units are ångströms of expected positional error.

Q: Which residues are in helices, strands, or loops?
A: Eight-state secondary structure (DSSP): H is the canonical α-helix, G the tighter 3₁₀-helix, I the wider π-helix; E/B are β-structure, T and S are turns and bends, and '-' is everything else. DSSP derives these from the pattern of main-chain N–H···O=C hydrogen bonds, not from the sequence.

Q: What if only a Cα trace is available?
A: P-SEA three-state annotation labels each residue as helix, strand, or coil based purely on the geometry of the Cα trace. It serves as a fallback when the full backbone (and thus DSSP) is unavailable.

Q: What are the backbone torsion angles?
A: φ (phi) and ψ (psi) are the two rotatable backbone dihedrals per residue: φ is the C(i-1)–N–Cα–C torsion, ψ is the N–Cα–C–N(i+1) torsion, both in degrees on (−180°, 180°]. α-helical residues cluster near (−60°, −45°); β-strand residues near (−120°, +130°). A Ramachandran plot is simply a scatter of (φ, ψ) for every residue.

Q: What known structures does this most resemble?
A: Structural nearest neighbors (via Foldseek easy-search vs the PDB). Reported per hit: target PDB id, E-value, and alignment TM-score. A TM-score above ~0.5 is the conventional threshold for 'same fold'.

Q: What family and function is it annotated with?
A: Database cross-references. InterPro integrates a dozen domain/family signature databases into unified entries with residue-range hits. GO terms attach function/process/location labels with evidence codes. CATH codes position the fold in a four-level structural taxonomy. Organism is the NCBI-taxonomy species name.

Q: Which residues are buried vs exposed?
A: Solvent accessibility: the surface area of each residue that a 1.4 Å water probe can touch, in Å². When only backbone atoms are present the absolute values are lower than full-atom SASA (side chains contribute most of the area) and are flagged as backbone-only.

Q: What do the diagnostic plots show?
A: Three diagnostic plots accompany the record. Th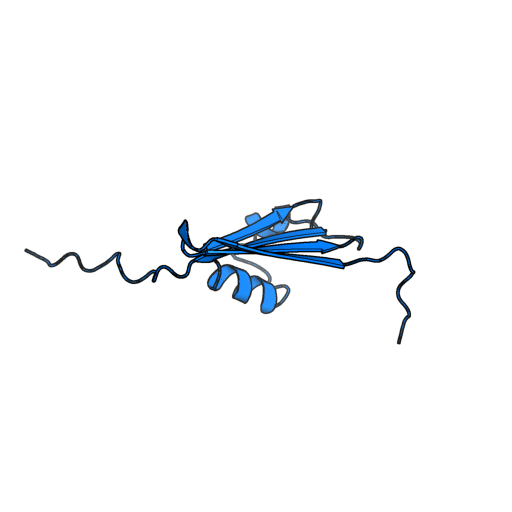e Cα contact map visualizes the tertiary structure as a 2D adjacency matrix (8 Å cutoff, sequence-local contacts suppressed). The Ramachandran plot shows the distribution of backbone (φ, ψ) torsions, with points in the α and β basins reflecting secondary structure content. The PAE plot shows AlphaFold's inter-residue confidence as a color matrix.

Q: What is the amino-acid chain?
A: The amino-acid sequence is the protein's primary structure: the linear order of residues from the N-terminus to the C-terminus, written in one-letter code. Everything else here — the 3D coordinates, the secondary structure, the domain annotations — is ultimately a consequence of this string.

Q: What do the rendered images show?
A: The six renders are orthographic views along the three Cartesian axes in both directions. Representation (cartoon, sticks, or surface) and color scheme (sequence-rainbow or by-chain) vary across proteins so the training set covers all the common visualization conventions.

Q: Where is each backbone atom in 3D?
A: The mmCIF table is the protein's shape written out atom by atom. For each backbone N, Cα, C, and carbonyl O, it records an (x, y, z) coordinate triple in Å plus the residue type, chain letter, and residue number.

Q: How mobile is each atom in the crystal?
A: For experimental (PDB) structures, the B-factor (temperature factor) quantifies the positional spread of each atom in the crystal — a combination of thermal vibration and static disorder — in units of Å². High B-factors mark flexible loops or poorly resolved regions; low B-factors mark the rigid, well-ordered core.

Q: How big and how compact is the whole molecule?
A: Three whole-structure scalars: the radius of gyration (RMS distance of Cα from centroid, in Å), the count of Cα–Cα contacts (pairs closer than 8 Å and separated by more than four residues in sequence — i.e. tertiary, not local, contacts), and the bounding-box dimensions. Together they distinguish compact globular folds from extended fibres or disordered chains.

Q: What does the local fold look like, residue by residue?
A: A 3Di character summarizes, for each residue, the relative orientation of the Cα frame of its nearest spatial neighbor. Because it encodes fold topology rather than chemistry, 3Di alignments detect remote structural similarity that sequence alignment misses.

Q: How confident is the AlphaFold model at each residue?
A: For AlphaFold models, the B-factor field carries pLDDT — the model's own estimate of local accuracy on a 0–100 scale. Regions with pLDDT<50 should be treated as essentially unmodeled; they often correspond to intrinsically disordered segments.